Protein AF-A0A383CFB0-F1 (afdb_monomer_lite)

Sequence (112 aa):
MCVGFGLSAILQYNDPDPLVWGVSYGIVAFFALAHHLKMNIDWKFYGLFTGFTLVWGILLGLTLDGTVTFFDLFEEFQMKDPTVEIGREIGGLILMSLWTAVLTVTQYRRRK

Structure (mmCIF, N/CA/C/O backbone):
data_AF-A0A383CFB0-F1
#
_entry.id   AF-A0A383CFB0-F1
#
loop_
_atom_site.group_PDB
_atom_site.id
_atom_site.type_symbol
_atom_site.label_atom_id
_atom_site.label_alt_id
_atom_site.label_comp_id
_atom_site.label_asym_id
_atom_site.label_entity_id
_atom_site.label_seq_id
_atom_site.pdbx_PDB_ins_code
_atom_site.Cartn_x
_atom_site.Cartn_y
_atom_site.Cartn_z
_atom_site.occupancy
_atom_site.B_iso_or_equiv
_atom_site.auth_seq_id
_atom_site.auth_comp_id
_atom_site.auth_asym_id
_atom_site.auth_atom_id
_atom_site.pdbx_PDB_model_num
ATOM 1 N N . MET A 1 1 ? -12.027 -1.569 -2.571 1.00 75.56 1 MET A N 1
ATOM 2 C CA . MET A 1 1 ? -10.563 -1.746 -2.674 1.00 75.56 1 MET A CA 1
ATOM 3 C C . MET A 1 1 ? -10.080 -3.170 -2.430 1.00 75.56 1 MET A C 1
ATOM 5 O O . MET A 1 1 ? -9.230 -3.582 -3.192 1.00 75.56 1 MET A O 1
ATOM 9 N N . CYS A 1 2 ? -10.617 -3.955 -1.479 1.00 80.44 2 CYS A N 1
ATOM 10 C CA . CYS A 1 2 ? -10.187 -5.359 -1.289 1.00 80.44 2 CYS A CA 1
ATOM 11 C C . CYS A 1 2 ? -10.202 -6.188 -2.587 1.00 80.44 2 CYS A C 1
ATOM 13 O O . CYS A 1 2 ? -9.192 -6.780 -2.939 1.00 80.44 2 CYS A O 1
ATOM 15 N N . VAL A 1 3 ? -11.323 -6.185 -3.321 1.00 80.12 3 VAL A N 1
ATOM 16 C CA . VAL A 1 3 ? -11.438 -6.892 -4.611 1.00 80.12 3 VAL A CA 1
ATOM 17 C C . VAL A 1 3 ? -10.455 -6.338 -5.645 1.00 80.12 3 VAL A C 1
ATOM 19 O O . VAL A 1 3 ? -9.830 -7.112 -6.352 1.00 80.12 3 VAL A O 1
ATOM 22 N N . GLY A 1 4 ? -10.264 -5.015 -5.690 1.00 80.12 4 GLY A N 1
ATOM 23 C CA . GLY A 1 4 ? -9.304 -4.372 -6.594 1.00 80.12 4 GLY A CA 1
ATOM 24 C C . GLY A 1 4 ? -7.868 -4.831 -6.341 1.00 80.12 4 GLY A C 1
ATOM 25 O O . GLY A 1 4 ? -7.243 -5.362 -7.244 1.00 80.12 4 GLY A O 1
ATOM 26 N N . PHE A 1 5 ? -7.382 -4.726 -5.100 1.00 84.06 5 PHE A N 1
ATOM 27 C CA . PHE A 1 5 ? -6.040 -5.194 -4.735 1.00 84.06 5 PHE A CA 1
ATOM 28 C C . PHE A 1 5 ? -5.890 -6.717 -4.878 1.00 84.06 5 PHE A C 1
ATOM 30 O O . PHE A 1 5 ? -4.821 -7.184 -5.252 1.00 84.06 5 PHE A O 1
ATOM 37 N N . GLY A 1 6 ? -6.955 -7.490 -4.636 1.00 78.25 6 GLY A N 1
ATOM 38 C CA . GLY A 1 6 ? -6.959 -8.937 -4.862 1.00 78.25 6 GLY A CA 1
ATOM 39 C C . GLY A 1 6 ? -6.827 -9.311 -6.340 1.00 78.25 6 GLY A C 1
ATOM 40 O O . GLY A 1 6 ? -6.033 -10.182 -6.676 1.00 78.25 6 GLY A O 1
ATOM 41 N N . LEU A 1 7 ? -7.549 -8.627 -7.233 1.00 81.19 7 LEU A N 1
ATOM 42 C CA . LEU A 1 7 ? -7.397 -8.808 -8.680 1.00 81.19 7 LEU A CA 1
ATOM 43 C C . LEU A 1 7 ? -6.014 -8.350 -9.153 1.00 81.19 7 LEU A C 1
ATOM 45 O O . LEU A 1 7 ? -5.381 -9.062 -9.925 1.00 81.19 7 LEU A O 1
ATOM 49 N N . SER A 1 8 ? -5.510 -7.221 -8.645 1.00 80.69 8 SER A N 1
ATOM 50 C CA . SER A 1 8 ? -4.146 -6.767 -8.930 1.00 80.69 8 SER A CA 1
ATOM 51 C C . SER A 1 8 ? -3.103 -7.803 -8.511 1.00 80.69 8 SER A C 1
ATOM 53 O O . SER A 1 8 ? -2.227 -8.097 -9.307 1.00 80.69 8 SER A O 1
ATOM 55 N N . ALA A 1 9 ? -3.234 -8.439 -7.339 1.00 80.00 9 ALA A N 1
ATOM 56 C CA . ALA A 1 9 ? -2.320 -9.501 -6.904 1.00 80.00 9 ALA A CA 1
ATOM 57 C C . ALA A 1 9 ? -2.261 -10.684 -7.887 1.00 80.00 9 ALA A C 1
ATOM 59 O O . ALA A 1 9 ? -1.198 -11.262 -8.084 1.00 80.00 9 ALA A O 1
ATOM 60 N N . ILE A 1 10 ? -3.391 -11.029 -8.514 1.00 78.81 10 ILE A N 1
ATOM 61 C CA . ILE A 1 10 ? -3.457 -12.080 -9.539 1.00 78.81 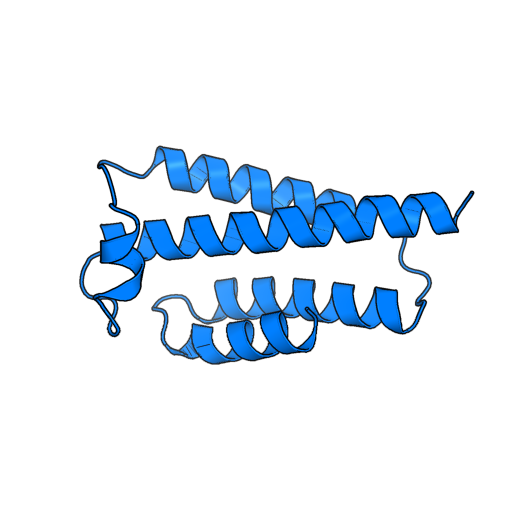10 ILE A CA 1
ATOM 62 C C . ILE A 1 10 ? -2.802 -11.604 -10.841 1.00 78.81 10 ILE A C 1
ATOM 64 O O . ILE A 1 10 ? -2.109 -12.372 -11.499 1.00 78.81 10 ILE A O 1
ATOM 68 N N . LEU A 1 11 ? -2.990 -10.341 -11.224 1.00 79.88 11 LEU A N 1
ATOM 69 C CA . LEU A 1 11 ? -2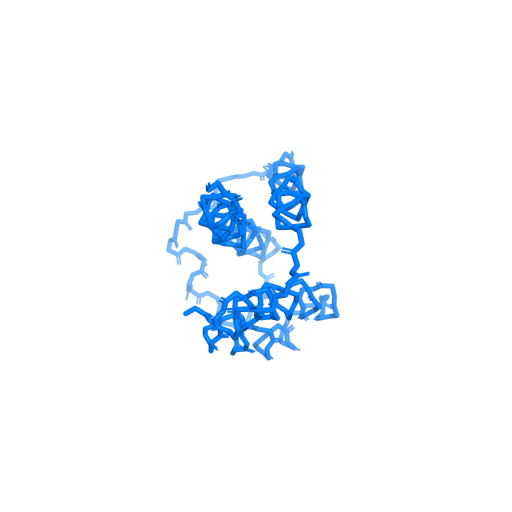.377 -9.799 -12.439 1.00 79.88 11 LEU A CA 1
ATOM 70 C C . LEU A 1 11 ? -0.84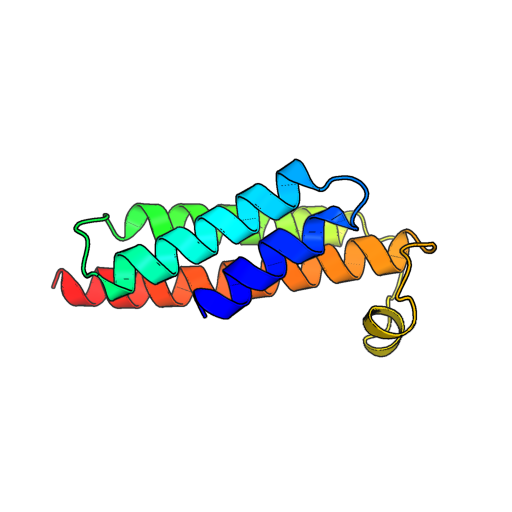4 -9.755 -12.359 1.00 79.88 11 LEU A C 1
ATOM 72 O O . LEU A 1 11 ? -0.203 -9.896 -13.400 1.00 79.88 11 LEU A O 1
ATOM 76 N N . GLN A 1 12 ? -0.268 -9.674 -11.153 1.00 81.19 12 GLN A N 1
ATOM 77 C CA . GLN A 1 12 ? 1.187 -9.682 -10.960 1.00 81.19 12 GLN A CA 1
ATOM 78 C C . GLN A 1 12 ? 1.861 -10.994 -11.374 1.00 81.19 12 GLN A C 1
ATOM 80 O O . GLN A 1 12 ? 3.073 -11.000 -11.529 1.00 81.19 12 GLN A O 1
ATOM 85 N N . TYR A 1 13 ? 1.127 -12.088 -11.629 1.00 76.25 13 TYR A N 1
ATOM 86 C CA . TYR A 1 13 ? 1.714 -13.291 -12.245 1.00 76.25 13 TYR A CA 1
ATOM 87 C C . TYR A 1 13 ? 2.302 -13.039 -13.644 1.00 76.25 13 TYR A C 1
ATOM 89 O O . TYR A 1 13 ? 3.070 -13.867 -14.128 1.00 76.25 13 TYR A O 1
ATOM 97 N N . ASN A 1 14 ? 1.939 -11.924 -14.284 1.00 76.62 14 ASN A N 1
ATOM 98 C CA . ASN A 1 14 ? 2.490 -11.510 -15.573 1.00 76.62 14 ASN A CA 1
ATOM 99 C C . ASN A 1 14 ? 3.757 -10.644 -15.452 1.00 76.62 14 ASN A C 1
ATOM 101 O O . ASN A 1 14 ? 4.365 -10.351 -16.479 1.00 76.62 14 ASN A O 1
ATOM 105 N N . ASP A 1 15 ? 4.137 -10.231 -14.240 1.00 72.62 15 ASP A N 1
ATOM 106 C CA . ASP A 1 15 ? 5.340 -9.432 -13.989 1.00 72.62 15 ASP A CA 1
ATOM 107 C C . ASP A 1 15 ? 6.554 -10.363 -13.744 1.00 72.62 15 ASP A C 1
ATOM 109 O O . ASP A 1 15 ? 6.364 -11.512 -13.327 1.00 72.62 15 ASP A O 1
ATOM 113 N N . PRO A 1 16 ? 7.802 -9.919 -13.999 1.00 71.31 16 PRO A N 1
ATOM 114 C CA . PRO A 1 16 ? 9.001 -10.759 -13.885 1.00 71.31 16 PRO A CA 1
ATOM 115 C C . PRO A 1 16 ? 9.314 -11.185 -12.445 1.00 71.31 16 PRO A C 1
ATOM 117 O O . PRO A 1 16 ? 9.839 -12.282 -12.248 1.00 71.31 16 PRO A O 1
ATOM 120 N N . ASP A 1 17 ? 8.903 -10.389 -11.449 1.00 78.31 17 ASP A N 1
ATOM 121 C CA . ASP A 1 17 ? 9.002 -10.700 -10.015 1.00 78.31 17 ASP A CA 1
ATOM 122 C C . ASP A 1 17 ? 7.615 -10.887 -9.354 1.00 78.31 17 ASP A C 1
ATOM 124 O O . ASP A 1 17 ? 7.203 -10.135 -8.460 1.00 78.31 17 ASP A O 1
ATOM 128 N N . PRO A 1 18 ? 6.859 -11.931 -9.740 1.00 78.75 18 PRO A N 1
ATOM 129 C CA . PRO A 1 18 ? 5.436 -12.049 -9.424 1.00 78.75 18 PRO A CA 1
ATOM 130 C C . PRO A 1 18 ? 5.164 -12.261 -7.930 1.00 78.75 18 PRO A C 1
ATOM 132 O O . PRO A 1 18 ? 4.113 -11.878 -7.415 1.00 78.75 18 PRO A O 1
ATOM 135 N N . LEU A 1 19 ? 6.107 -12.871 -7.203 1.00 84.62 19 LEU A N 1
ATOM 136 C CA . LEU A 1 19 ? 5.934 -13.203 -5.788 1.00 84.62 19 LEU A CA 1
ATOM 137 C C . LEU A 1 19 ? 5.970 -11.963 -4.897 1.00 84.62 19 LEU A C 1
ATOM 139 O O . LEU A 1 19 ? 5.095 -11.794 -4.051 1.00 84.62 19 LEU A O 1
ATOM 143 N N . VAL A 1 20 ? 6.967 -11.098 -5.079 1.00 88.31 20 VAL A N 1
ATOM 144 C CA . VAL A 1 20 ? 7.157 -9.900 -4.251 1.00 88.31 20 VAL A CA 1
ATOM 145 C C . VAL A 1 20 ? 5.965 -8.955 -4.410 1.00 88.31 20 VAL A C 1
ATOM 147 O O . VAL A 1 20 ? 5.382 -8.488 -3.422 1.00 88.31 20 VAL A O 1
ATOM 150 N N . TRP A 1 21 ? 5.540 -8.746 -5.654 1.00 87.81 21 TRP A N 1
ATOM 151 C CA . TRP A 1 21 ? 4.395 -7.908 -5.966 1.00 87.81 21 TRP A CA 1
ATOM 152 C C . TRP A 1 21 ? 3.073 -8.554 -5.548 1.00 87.81 21 TRP A C 1
ATOM 154 O O . TRP A 1 21 ? 2.291 -7.929 -4.829 1.00 87.81 21 TRP A O 1
ATOM 164 N N . GLY A 1 22 ? 2.842 -9.820 -5.901 1.00 87.94 22 GLY A N 1
ATOM 165 C CA . GLY A 1 22 ? 1.632 -10.552 -5.523 1.00 87.94 22 GLY A CA 1
ATOM 166 C C . GLY A 1 22 ? 1.416 -10.596 -4.007 1.00 87.94 22 GLY A C 1
ATOM 167 O O . GLY A 1 22 ? 0.307 -10.338 -3.532 1.00 87.94 22 GLY A O 1
ATOM 168 N N . VAL A 1 23 ? 2.479 -10.824 -3.225 1.00 92.06 23 VAL A N 1
ATOM 169 C CA . VAL A 1 23 ? 2.428 -10.785 -1.753 1.00 92.06 23 VAL A CA 1
ATOM 170 C C . VAL A 1 23 ? 2.097 -9.382 -1.248 1.00 92.06 23 VAL A C 1
ATOM 172 O O . VAL A 1 23 ? 1.232 -9.242 -0.384 1.00 92.06 23 VAL A O 1
ATOM 175 N N . SER A 1 24 ? 2.724 -8.338 -1.795 1.00 92.75 24 SER A N 1
ATOM 176 C CA . SER A 1 24 ? 2.478 -6.950 -1.373 1.00 92.75 24 SER A CA 1
ATOM 177 C C . SER A 1 24 ? 1.020 -6.537 -1.599 1.00 92.75 24 SER A C 1
ATOM 179 O O . SER A 1 24 ? 0.346 -6.086 -0.669 1.00 92.75 24 SER A O 1
ATOM 181 N N . TYR A 1 25 ? 0.491 -6.783 -2.800 1.00 91.06 25 TYR A N 1
ATOM 182 C CA . TYR A 1 25 ? -0.918 -6.552 -3.121 1.00 91.06 25 TYR A CA 1
ATOM 183 C C . TYR A 1 25 ? -1.854 -7.416 -2.259 1.00 91.06 25 TYR A C 1
ATOM 185 O O . TYR A 1 25 ? -2.879 -6.927 -1.772 1.00 91.06 25 TYR A O 1
ATOM 193 N N . GLY A 1 26 ? -1.479 -8.672 -1.999 1.00 91.56 26 GLY A N 1
ATOM 194 C CA . GLY A 1 26 ? -2.202 -9.584 -1.114 1.00 91.56 26 GLY A CA 1
ATOM 195 C C . GLY A 1 26 ? -2.299 -9.081 0.329 1.00 91.56 26 GLY A C 1
ATOM 196 O O . GLY A 1 26 ? -3.375 -9.141 0.927 1.00 91.56 26 GLY A O 1
ATOM 197 N N . ILE A 1 27 ? -1.222 -8.510 0.879 1.00 94.12 27 ILE A N 1
ATOM 198 C CA . ILE A 1 27 ? -1.220 -7.895 2.216 1.00 94.12 27 ILE A CA 1
ATOM 199 C C . ILE A 1 27 ? -2.194 -6.714 2.265 1.00 94.12 27 ILE A C 1
ATOM 201 O O . ILE A 1 27 ? -2.990 -6.606 3.200 1.00 94.12 27 ILE A O 1
ATOM 205 N N . VAL A 1 28 ? -2.197 -5.849 1.246 1.00 94.25 28 VAL A N 1
ATOM 206 C CA . VAL A 1 28 ? -3.123 -4.705 1.191 1.00 94.25 2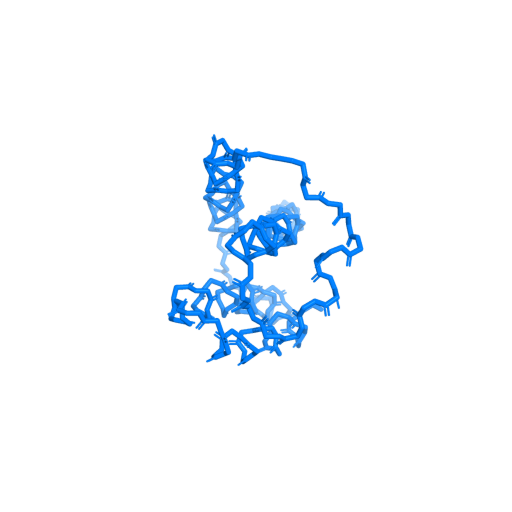8 VAL A CA 1
ATOM 207 C C . VAL A 1 28 ? -4.575 -5.163 1.041 1.00 94.25 28 VAL A C 1
ATOM 209 O O . VAL A 1 28 ? -5.469 -4.604 1.689 1.00 94.25 28 VAL A O 1
ATOM 212 N N . ALA A 1 29 ? -4.829 -6.208 0.248 1.00 93.31 29 ALA A N 1
ATOM 213 C CA . ALA A 1 29 ? -6.146 -6.829 0.145 1.00 93.31 29 ALA A CA 1
ATOM 214 C C . ALA A 1 29 ? -6.600 -7.401 1.500 1.00 93.31 29 ALA A C 1
ATOM 216 O O . ALA A 1 29 ? -7.718 -7.122 1.940 1.00 93.31 29 ALA A O 1
ATOM 217 N N . PHE A 1 30 ? -5.716 -8.113 2.205 1.00 94.69 30 PHE A N 1
ATOM 218 C CA . PHE A 1 30 ? -5.975 -8.625 3.549 1.00 94.69 30 PHE A CA 1
ATOM 219 C C . PHE A 1 30 ? -6.281 -7.499 4.542 1.00 94.69 30 PHE A C 1
ATOM 221 O O . PHE A 1 30 ? -7.275 -7.576 5.257 1.00 94.69 30 PHE A O 1
ATOM 228 N N . PHE A 1 31 ? -5.503 -6.416 4.556 1.00 94.50 31 PHE A N 1
ATOM 229 C CA . PHE A 1 31 ? -5.768 -5.250 5.403 1.00 94.50 31 PHE A CA 1
ATOM 230 C C . PHE A 1 31 ? -7.113 -4.592 5.096 1.00 94.50 31 PHE A C 1
ATOM 232 O O . PHE A 1 31 ? -7.850 -4.229 6.017 1.00 94.50 31 PHE A O 1
ATOM 239 N N . ALA A 1 32 ? -7.478 -4.476 3.819 1.00 92.94 32 ALA A N 1
ATOM 240 C CA . ALA A 1 32 ? -8.786 -3.966 3.427 1.00 92.94 32 ALA A CA 1
ATOM 241 C C . ALA A 1 32 ? -9.926 -4.871 3.930 1.00 92.94 32 ALA A C 1
ATOM 243 O O . ALA A 1 32 ? -10.934 -4.361 4.431 1.00 92.94 32 ALA A O 1
ATOM 244 N N . LEU A 1 33 ? -9.762 -6.195 3.834 1.00 93.38 33 LEU A N 1
ATOM 245 C CA . LEU A 1 33 ? -10.725 -7.175 4.337 1.00 93.38 33 LEU A CA 1
ATOM 246 C C . LEU A 1 33 ? -10.821 -7.140 5.866 1.00 93.38 33 LEU A C 1
ATOM 248 O O . LEU A 1 33 ? -11.917 -7.033 6.409 1.00 93.38 33 LEU A O 1
ATOM 252 N N . ALA A 1 34 ? -9.688 -7.163 6.563 1.00 92.75 34 ALA A N 1
ATOM 253 C CA . ALA A 1 34 ? -9.623 -7.139 8.018 1.00 92.75 34 ALA A CA 1
ATOM 254 C C . ALA A 1 34 ? -10.278 -5.878 8.597 1.00 92.75 34 ALA A C 1
ATOM 256 O O . ALA A 1 34 ? -11.049 -5.955 9.556 1.00 92.75 34 ALA A O 1
ATOM 257 N N . HIS A 1 35 ? -10.051 -4.719 7.971 1.00 91.81 35 HIS A N 1
ATOM 258 C CA . HIS A 1 35 ? -10.717 -3.474 8.347 1.00 91.81 35 HIS A CA 1
ATOM 259 C C . HIS A 1 35 ? -12.237 -3.515 8.100 1.00 91.81 35 HIS A C 1
ATOM 261 O O . HIS A 1 35 ? -13.002 -2.957 8.899 1.00 91.81 35 HIS A O 1
ATOM 267 N N . HIS A 1 36 ? -12.690 -4.162 7.018 1.00 91.88 36 HIS A N 1
ATOM 268 C CA . HIS A 1 36 ? -14.115 -4.345 6.716 1.00 91.88 36 HIS A CA 1
ATOM 269 C C . HIS A 1 36 ? -14.799 -5.281 7.722 1.00 91.88 36 HIS A C 1
ATOM 271 O O . HIS A 1 36 ? -15.844 -4.933 8.267 1.00 91.88 36 HIS A O 1
ATOM 277 N N . LEU A 1 37 ? -14.157 -6.406 8.045 1.00 93.38 37 LEU A N 1
ATOM 278 C CA . LEU A 1 37 ? -14.609 -7.378 9.046 1.00 93.38 37 LEU A CA 1
ATOM 279 C C . LEU A 1 37 ? -14.434 -6.891 10.495 1.00 93.38 37 LEU A C 1
ATOM 281 O O . LEU A 1 37 ? -14.768 -7.616 11.427 1.00 93.38 37 LEU A O 1
ATOM 285 N N . LYS A 1 38 ? -13.924 -5.667 10.699 1.00 90.25 38 LYS A N 1
ATOM 286 C CA . LYS A 1 38 ? -13.653 -5.063 12.016 1.00 90.25 38 LYS A CA 1
ATOM 287 C C . LYS A 1 38 ? -12.754 -5.938 12.901 1.00 90.25 38 LYS A C 1
ATOM 289 O O . LYS A 1 38 ? -12.910 -5.963 14.119 1.00 90.25 38 LYS A O 1
ATOM 294 N N . MET A 1 39 ? -11.800 -6.641 12.292 1.00 91.38 39 MET A N 1
ATOM 295 C CA . MET A 1 39 ? -10.801 -7.409 13.031 1.00 91.38 39 MET A CA 1
ATOM 296 C C . MET A 1 39 ? -9.971 -6.478 13.924 1.00 91.38 39 MET A C 1
ATOM 298 O O . MET A 1 39 ? -9.684 -5.332 13.562 1.00 91.38 39 MET A O 1
ATOM 302 N N . ASN A 1 40 ? -9.556 -6.982 15.087 1.00 87.88 40 ASN A N 1
ATOM 303 C CA . ASN A 1 40 ? -8.800 -6.210 16.071 1.00 87.88 40 ASN A CA 1
ATOM 304 C C . ASN A 1 40 ? -7.302 -6.150 15.721 1.00 87.88 40 ASN A C 1
ATOM 306 O O . ASN A 1 40 ? -6.456 -6.687 16.430 1.00 87.88 40 ASN A O 1
ATOM 310 N N . ILE A 1 41 ? -6.984 -5.532 14.583 1.00 90.12 41 ILE A N 1
ATOM 311 C CA . ILE A 1 41 ? -5.607 -5.245 14.167 1.00 90.12 41 ILE A CA 1
ATOM 312 C C . ILE A 1 41 ? -5.252 -3.832 14.635 1.00 90.12 41 ILE A C 1
ATOM 314 O O . ILE A 1 41 ? -6.008 -2.885 14.387 1.00 90.12 41 ILE A O 1
ATOM 318 N N . ASP A 1 42 ? -4.105 -3.684 15.305 1.00 92.88 42 ASP A N 1
ATOM 319 C CA . ASP A 1 42 ? -3.608 -2.373 15.734 1.00 92.88 42 ASP A CA 1
ATOM 320 C C . ASP A 1 42 ? -3.326 -1.492 14.502 1.00 92.88 42 ASP A C 1
ATOM 322 O O . ASP A 1 42 ? -2.724 -1.935 13.520 1.00 92.88 42 ASP A O 1
ATOM 326 N N . TRP A 1 43 ? -3.743 -0.225 14.562 1.00 92.31 43 TRP A N 1
ATOM 327 C CA . TRP A 1 43 ? -3.514 0.777 13.519 1.00 92.31 43 TRP A CA 1
ATOM 328 C C . TRP A 1 43 ? -2.028 0.884 13.134 1.00 92.31 43 TRP A C 1
ATOM 330 O O . TRP A 1 43 ? -1.713 1.178 11.982 1.00 92.31 43 TRP A O 1
ATOM 340 N N . LYS A 1 44 ? -1.114 0.583 14.070 1.00 95.31 44 LYS A N 1
ATOM 341 C CA . LYS A 1 44 ? 0.340 0.582 13.845 1.00 95.31 44 LYS A CA 1
ATOM 342 C C . LYS A 1 44 ? 0.780 -0.334 12.703 1.00 95.31 44 LYS A C 1
ATOM 344 O O . LYS A 1 44 ? 1.726 0.017 12.009 1.00 95.31 44 LYS A O 1
ATOM 349 N N . PHE A 1 45 ? 0.113 -1.470 12.481 1.00 94.69 45 PHE A N 1
ATOM 350 C CA . PHE A 1 45 ? 0.476 -2.392 11.397 1.00 94.69 45 PHE A CA 1
ATOM 351 C C . PHE A 1 45 ? 0.192 -1.791 10.018 1.00 94.69 45 PHE A C 1
ATOM 353 O O . PHE A 1 45 ? 1.044 -1.844 9.133 1.00 94.69 45 PHE A O 1
ATOM 360 N N . TYR A 1 46 ? -0.965 -1.146 9.862 1.00 93.38 46 TYR A N 1
ATOM 361 C CA . TYR A 1 46 ? -1.308 -0.408 8.646 1.00 93.38 46 TYR A CA 1
ATOM 362 C C . TYR A 1 46 ? -0.325 0.750 8.417 1.00 93.38 46 TYR A C 1
ATOM 364 O O . TYR A 1 46 ? 0.152 0.950 7.298 1.00 93.38 46 TYR A O 1
ATOM 372 N N . GLY A 1 47 ? 0.032 1.469 9.489 1.00 94.06 47 GLY A N 1
ATOM 373 C CA . GLY A 1 47 ? 0.959 2.600 9.426 1.00 94.06 47 GLY A CA 1
ATOM 374 C C . GLY A 1 47 ? 2.385 2.180 9.070 1.00 94.06 47 GLY A C 1
ATOM 375 O O . GLY A 1 47 ? 3.030 2.827 8.250 1.00 94.06 47 GLY A O 1
ATOM 376 N N . LEU A 1 48 ? 2.860 1.062 9.624 1.00 96.69 48 LEU A N 1
ATOM 377 C CA . LEU A 1 48 ? 4.166 0.497 9.288 1.00 96.69 48 LEU A CA 1
ATOM 378 C C . LEU A 1 48 ? 4.234 0.113 7.807 1.00 96.69 48 LEU A C 1
ATOM 380 O O . LEU A 1 48 ? 5.203 0.451 7.134 1.00 96.69 48 LEU A O 1
ATOM 384 N N . PHE A 1 49 ? 3.190 -0.535 7.284 1.00 96.12 49 PHE A N 1
ATOM 385 C CA . PHE A 1 49 ? 3.138 -0.918 5.873 1.00 96.12 49 PHE A CA 1
ATOM 386 C C . PHE A 1 49 ? 3.022 0.292 4.935 1.00 96.12 49 PHE A C 1
ATOM 388 O O . PHE A 1 49 ? 3.636 0.317 3.870 1.00 96.12 49 PHE A O 1
ATOM 395 N N . THR A 1 50 ? 2.304 1.335 5.361 1.00 95.06 50 THR A N 1
ATOM 396 C CA . THR A 1 50 ? 2.283 2.635 4.672 1.00 95.06 50 THR A CA 1
ATOM 397 C C . THR A 1 50 ? 3.697 3.209 4.562 1.00 95.06 50 THR A C 1
ATOM 399 O O . THR A 1 50 ? 4.134 3.583 3.479 1.00 95.06 50 THR A O 1
ATOM 402 N N . GLY A 1 51 ? 4.439 3.250 5.675 1.00 95.25 51 GLY A N 1
ATOM 403 C CA . GLY A 1 51 ? 5.817 3.742 5.689 1.00 95.25 51 GLY A CA 1
ATOM 404 C C . GLY A 1 51 ? 6.746 2.901 4.815 1.00 95.25 51 GLY A C 1
ATOM 405 O O . GLY A 1 51 ? 7.514 3.454 4.037 1.00 95.25 51 GLY A O 1
ATOM 406 N N . PHE A 1 52 ? 6.630 1.574 4.890 1.00 96.19 52 PHE A N 1
ATOM 407 C CA . PHE A 1 52 ? 7.401 0.646 4.064 1.00 96.19 52 PHE A CA 1
ATOM 408 C C . PHE A 1 52 ? 7.183 0.888 2.563 1.00 96.19 52 PHE A C 1
ATOM 410 O O . PHE A 1 52 ? 8.147 1.096 1.833 1.00 96.19 52 PHE A O 1
ATOM 417 N N . THR A 1 53 ? 5.925 0.923 2.114 1.00 94.19 53 THR A N 1
ATOM 418 C CA . THR A 1 53 ? 5.580 1.139 0.697 1.00 94.19 53 THR A CA 1
ATOM 419 C C . THR A 1 53 ? 5.985 2.525 0.192 1.00 94.19 53 THR A C 1
ATOM 421 O O . THR A 1 53 ? 6.440 2.639 -0.942 1.00 94.19 53 THR A O 1
ATOM 424 N N . LEU A 1 54 ? 5.906 3.567 1.030 1.00 93.62 54 LEU A N 1
ATOM 425 C CA . LEU A 1 54 ? 6.414 4.901 0.685 1.00 93.62 54 LEU A CA 1
ATOM 426 C C . LEU A 1 54 ? 7.932 4.923 0.528 1.00 93.62 54 LEU A C 1
ATOM 428 O O . LEU A 1 54 ? 8.431 5.433 -0.470 1.00 93.62 54 LEU A O 1
ATOM 432 N N . VAL A 1 55 ? 8.667 4.383 1.503 1.00 95.88 55 VAL A N 1
ATOM 433 C CA . VAL A 1 55 ? 10.136 4.355 1.453 1.00 95.88 55 VAL A CA 1
ATOM 434 C C . VAL A 1 55 ? 10.599 3.557 0.243 1.00 95.88 55 VAL A C 1
ATOM 436 O O . VAL A 1 55 ? 11.469 4.019 -0.487 1.00 95.88 55 VAL A O 1
ATOM 439 N N . TRP A 1 56 ? 9.981 2.407 -0.017 1.00 94.00 56 TRP A N 1
ATOM 440 C CA . TRP A 1 56 ? 10.296 1.610 -1.194 1.00 94.00 56 TRP A CA 1
ATOM 441 C C . TRP A 1 56 ? 9.981 2.361 -2.492 1.00 94.00 56 TRP A C 1
ATOM 443 O O . TRP A 1 56 ? 10.836 2.422 -3.368 1.00 94.00 56 TRP A O 1
ATOM 453 N N . GLY A 1 57 ? 8.821 3.020 -2.592 1.00 90.56 57 GLY A N 1
ATOM 454 C CA . GLY A 1 57 ? 8.466 3.809 -3.775 1.00 90.56 57 GLY A CA 1
ATOM 455 C C . GLY A 1 57 ? 9.440 4.959 -4.035 1.00 90.56 57 GLY A C 1
ATOM 456 O O . GLY A 1 57 ? 9.801 5.209 -5.181 1.00 90.56 57 GLY A O 1
ATOM 457 N N . ILE A 1 58 ? 9.924 5.617 -2.977 1.00 89.94 58 ILE A N 1
ATOM 458 C CA . ILE A 1 58 ? 10.951 6.661 -3.081 1.00 89.94 58 ILE A CA 1
ATOM 459 C C . ILE A 1 58 ? 12.277 6.067 -3.558 1.00 89.94 58 ILE A C 1
ATOM 461 O O . ILE A 1 58 ? 12.866 6.595 -4.494 1.00 89.94 58 ILE A O 1
ATOM 465 N N . LEU A 1 59 ? 12.746 4.977 -2.943 1.00 91.00 59 LEU A N 1
ATOM 466 C CA . LEU A 1 59 ? 14.005 4.330 -3.328 1.00 91.00 59 LEU A CA 1
ATOM 467 C C . LEU A 1 59 ? 13.981 3.870 -4.788 1.00 91.00 59 LEU A C 1
ATOM 469 O O . LEU A 1 59 ? 14.959 4.071 -5.499 1.00 91.00 59 LEU A O 1
ATOM 473 N N . LEU A 1 60 ? 12.854 3.319 -5.234 1.00 88.12 60 LEU A N 1
ATOM 474 C CA . LEU A 1 60 ? 12.654 2.883 -6.612 1.00 88.12 60 LEU A CA 1
ATOM 475 C C . LEU A 1 60 ? 12.564 4.072 -7.588 1.00 88.12 60 LEU A C 1
ATOM 477 O O . LEU A 1 60 ? 13.092 4.025 -8.694 1.00 88.12 60 LEU A O 1
ATOM 481 N N . GLY A 1 61 ? 11.965 5.186 -7.161 1.00 84.25 61 GLY A N 1
ATOM 482 C CA . GLY A 1 61 ? 11.969 6.433 -7.928 1.00 84.25 61 GLY A CA 1
ATOM 483 C C . GLY A 1 61 ? 13.364 7.044 -8.092 1.00 84.25 61 GLY A C 1
ATOM 484 O O . GLY A 1 61 ? 13.640 7.657 -9.116 1.00 84.25 61 GLY A O 1
ATOM 485 N N . LEU A 1 62 ? 14.261 6.853 -7.119 1.00 85.19 62 LEU A N 1
ATOM 486 C CA . LEU A 1 62 ? 15.650 7.321 -7.206 1.00 85.19 62 LEU A CA 1
ATOM 487 C C . LEU A 1 62 ? 16.506 6.503 -8.181 1.00 85.19 62 LEU A C 1
ATOM 489 O O . LEU A 1 62 ? 17.542 6.997 -8.613 1.00 85.19 62 LEU A O 1
ATOM 493 N N . THR A 1 63 ? 16.098 5.277 -8.519 1.00 82.88 63 THR A N 1
ATOM 494 C CA . THR A 1 63 ? 16.768 4.447 -9.535 1.00 82.88 63 THR A CA 1
ATOM 495 C C . THR A 1 63 ? 16.240 4.692 -10.950 1.00 82.88 63 THR A C 1
ATOM 497 O O . THR A 1 63 ? 16.710 4.064 -11.894 1.00 82.88 63 THR A O 1
ATOM 500 N N . LEU A 1 64 ? 15.243 5.569 -11.108 1.00 77.44 64 LEU A N 1
ATOM 501 C CA . LEU A 1 64 ? 14.631 5.865 -12.397 1.00 77.44 64 LEU A CA 1
ATOM 502 C C . LEU A 1 64 ? 15.488 6.876 -13.179 1.00 77.44 64 LEU A C 1
ATOM 504 O O . LEU A 1 64 ? 15.363 8.088 -13.006 1.00 77.44 64 LEU A O 1
ATOM 508 N N . ASP A 1 65 ? 16.330 6.376 -14.080 1.00 65.12 65 ASP A N 1
ATOM 509 C CA . ASP A 1 65 ? 17.127 7.201 -14.993 1.00 65.12 65 ASP A CA 1
ATOM 510 C C . ASP A 1 65 ? 16.304 7.589 -16.240 1.00 65.12 65 ASP A C 1
ATOM 512 O O . ASP A 1 65 ? 16.539 7.102 -17.345 1.00 65.12 65 ASP A O 1
ATOM 516 N N . GLY A 1 66 ? 15.294 8.453 -16.080 1.00 64.81 66 GLY A N 1
ATOM 517 C CA . GLY A 1 66 ? 14.504 8.959 -17.211 1.00 64.81 66 GLY A CA 1
ATOM 518 C C . GLY A 1 66 ? 13.148 9.562 -16.845 1.00 64.81 66 GLY A C 1
ATOM 519 O O . GLY A 1 66 ? 12.718 9.550 -15.695 1.00 64.81 66 GLY A O 1
ATOM 520 N N . THR A 1 67 ? 12.451 10.101 -17.848 1.00 61.53 67 THR A N 1
ATOM 521 C CA . THR A 1 67 ? 11.059 10.558 -17.725 1.00 61.53 67 THR A CA 1
ATOM 522 C C . THR A 1 67 ? 10.130 9.545 -18.381 1.00 61.53 67 THR A C 1
ATOM 524 O O . THR A 1 67 ? 10.083 9.474 -19.605 1.00 61.53 67 THR A O 1
ATOM 527 N N . VAL A 1 68 ? 9.377 8.793 -17.578 1.00 61.19 68 VAL A N 1
ATOM 528 C CA . VAL A 1 68 ? 8.276 7.945 -18.065 1.00 61.19 68 VAL A CA 1
ATOM 529 C C . VAL A 1 68 ? 7.053 8.840 -18.247 1.00 61.19 68 VAL A C 1
ATOM 531 O O . VAL A 1 68 ? 6.655 9.518 -17.292 1.00 61.19 68 VAL A O 1
ATOM 534 N N . THR A 1 69 ? 6.442 8.881 -19.433 1.00 64.94 69 THR A N 1
ATOM 535 C CA . THR A 1 69 ? 5.164 9.588 -19.569 1.00 64.94 69 THR A CA 1
ATOM 536 C C . THR A 1 69 ? 4.017 8.698 -19.099 1.00 64.94 69 THR A C 1
ATOM 538 O O . THR A 1 69 ? 4.065 7.473 -19.174 1.00 64.94 69 THR A O 1
ATOM 541 N N . PHE A 1 70 ? 2.956 9.311 -18.569 1.00 58.69 70 PHE A N 1
ATOM 542 C CA . PHE A 1 70 ? 1.822 8.572 -18.005 1.00 58.69 70 PHE A CA 1
ATOM 543 C C . PHE A 1 70 ? 1.146 7.639 -19.022 1.00 58.69 70 PHE A C 1
ATOM 545 O O . PHE A 1 70 ? 0.570 6.635 -18.621 1.00 58.69 70 PHE A O 1
ATOM 552 N N . PHE A 1 71 ? 1.210 7.960 -20.318 1.00 61.69 71 PHE A N 1
ATOM 553 C CA . PHE A 1 71 ? 0.629 7.135 -21.379 1.00 61.69 71 PHE A CA 1
ATOM 554 C C . PHE A 1 71 ? 1.467 5.886 -21.685 1.00 61.69 71 PHE A C 1
ATOM 556 O O . PHE A 1 71 ? 0.877 4.828 -21.904 1.00 61.69 71 PHE A O 1
ATOM 563 N N . ASP A 1 72 ? 2.796 5.963 -21.563 1.00 64.50 72 ASP A N 1
ATOM 564 C CA . ASP A 1 72 ? 3.705 4.823 -21.776 1.00 64.50 72 ASP A CA 1
ATOM 565 C C . ASP A 1 72 ? 3.417 3.672 -20.790 1.00 64.50 72 ASP A C 1
ATOM 567 O O . ASP A 1 72 ? 3.558 2.498 -21.120 1.00 64.50 72 ASP A O 1
ATOM 571 N N . LEU A 1 73 ? 2.908 3.997 -19.591 1.00 63.53 73 LEU A N 1
ATOM 572 C CA . LEU A 1 73 ? 2.510 3.029 -18.555 1.00 63.53 73 LEU A CA 1
ATOM 573 C C . LEU A 1 73 ? 1.354 2.101 -18.965 1.00 63.53 73 LEU A C 1
ATOM 575 O O . LEU A 1 73 ? 1.155 1.064 -18.329 1.00 63.53 73 LEU A O 1
ATOM 579 N N . PHE A 1 74 ? 0.574 2.484 -19.980 1.00 65.12 74 PHE A N 1
ATOM 580 C CA . PHE A 1 74 ? -0.607 1.751 -20.451 1.00 65.12 74 PHE A CA 1
ATOM 581 C C . PHE A 1 74 ? -0.460 1.220 -21.882 1.00 65.12 74 PHE A C 1
ATOM 583 O O . PHE A 1 74 ? -1.311 0.443 -22.319 1.00 65.12 74 PHE A O 1
ATOM 590 N N . GLU A 1 75 ? 0.581 1.633 -22.609 1.00 59.19 75 GLU A N 1
ATOM 591 C CA . GLU A 1 75 ? 0.801 1.252 -24.009 1.00 59.19 75 GLU A CA 1
ATOM 592 C C . GLU A 1 75 ? 1.399 -0.158 -24.145 1.00 59.19 75 GLU A C 1
ATOM 594 O O . GLU A 1 75 ? 1.025 -0.909 -25.050 1.00 59.19 75 GLU A O 1
ATOM 599 N N . GLU A 1 76 ? 2.255 -0.575 -23.208 1.00 56.97 76 GLU A N 1
ATOM 600 C CA . GLU A 1 76 ? 2.883 -1.897 -23.232 1.00 56.97 76 GLU A CA 1
ATOM 601 C C . GLU A 1 76 ? 2.157 -2.913 -22.334 1.00 56.97 76 GLU A C 1
ATOM 603 O O . GLU A 1 76 ? 2.370 -3.005 -21.126 1.00 56.97 76 GLU A O 1
ATOM 608 N N . PHE A 1 77 ? 1.305 -3.743 -22.948 1.00 51.72 77 PHE A N 1
ATOM 609 C CA . PHE A 1 77 ? 0.634 -4.861 -22.263 1.00 51.72 77 PHE A CA 1
ATOM 610 C C . PHE A 1 77 ? 1.586 -6.034 -21.943 1.00 51.72 77 PHE A C 1
ATOM 612 O O . PHE A 1 77 ? 1.274 -6.885 -21.113 1.00 51.72 77 PHE A O 1
ATOM 619 N N . GLN A 1 78 ? 2.746 -6.093 -22.605 1.00 53.59 78 GLN A N 1
ATOM 620 C CA . GLN A 1 78 ? 3.867 -6.962 -22.246 1.00 53.59 78 GLN A CA 1
ATOM 621 C C . GLN A 1 78 ? 5.020 -6.072 -21.793 1.00 53.59 78 GLN A C 1
ATOM 623 O O . GLN A 1 78 ? 5.433 -5.226 -22.576 1.00 53.59 78 GLN A O 1
ATOM 628 N N . MET A 1 79 ? 5.545 -6.285 -20.584 1.00 54.47 79 MET A N 1
ATOM 629 C CA . MET A 1 79 ? 6.744 -5.595 -20.095 1.00 54.47 79 MET A CA 1
ATOM 630 C C . MET A 1 79 ? 7.925 -5.906 -21.019 1.00 54.47 79 MET A C 1
ATOM 632 O O . MET A 1 79 ? 8.486 -7.002 -20.969 1.00 54.47 79 MET A O 1
ATOM 636 N N . LYS A 1 80 ? 8.254 -4.980 -21.922 1.00 58.44 80 LYS A N 1
ATOM 637 C CA . LYS A 1 80 ? 9.452 -5.059 -22.765 1.00 58.44 80 LYS A CA 1
ATOM 638 C C . LYS A 1 80 ? 10.396 -3.900 -22.482 1.00 58.44 80 LYS A C 1
ATOM 640 O O . LYS A 1 80 ? 11.602 -4.088 -22.630 1.00 58.44 80 LYS A O 1
ATOM 645 N N . ASP A 1 81 ? 9.868 -2.764 -22.029 1.00 69.44 81 ASP A N 1
ATOM 646 C CA . ASP A 1 81 ? 10.652 -1.619 -21.581 1.00 69.44 81 ASP A CA 1
ATOM 647 C C . ASP A 1 81 ? 10.858 -1.600 -20.040 1.00 69.44 81 ASP A C 1
ATOM 649 O O . ASP A 1 81 ? 9.890 -1.425 -19.286 1.00 69.44 81 ASP A O 1
ATOM 653 N N . PRO A 1 82 ? 12.110 -1.725 -19.546 1.00 72.94 82 PRO A N 1
ATOM 654 C CA . PRO A 1 82 ? 12.437 -1.648 -18.116 1.00 72.94 82 PRO A CA 1
ATOM 655 C C . PRO A 1 82 ? 12.008 -0.338 -17.439 1.00 72.94 82 PRO A C 1
ATOM 657 O O . PRO A 1 82 ? 11.726 -0.306 -16.243 1.00 72.94 82 PRO A O 1
ATOM 660 N N . THR A 1 83 ? 11.954 0.770 -18.177 1.00 74.06 83 THR A N 1
ATOM 661 C CA . THR A 1 83 ? 11.574 2.079 -17.636 1.00 74.06 83 THR A CA 1
ATOM 662 C C . THR A 1 83 ? 10.065 2.150 -17.375 1.00 74.06 83 THR A C 1
ATOM 664 O O . THR A 1 83 ? 9.635 2.681 -16.346 1.00 74.06 83 THR A O 1
ATOM 667 N N . VAL A 1 84 ? 9.257 1.545 -18.250 1.00 74.25 84 VAL A N 1
ATOM 668 C CA . VAL A 1 84 ? 7.798 1.425 -18.081 1.00 74.25 84 VAL A CA 1
ATOM 669 C C . VAL A 1 84 ? 7.447 0.494 -16.917 1.00 74.25 84 VAL A C 1
ATOM 671 O O . VAL A 1 84 ? 6.534 0.789 -16.142 1.00 74.25 84 VAL A O 1
ATOM 674 N N . GLU A 1 85 ? 8.196 -0.597 -16.754 1.00 79.19 85 GLU A N 1
ATOM 675 C CA . GLU A 1 85 ? 8.070 -1.524 -15.627 1.00 79.19 85 GLU A CA 1
ATOM 676 C C . GLU A 1 85 ? 8.250 -0.810 -14.282 1.00 79.19 85 GLU A C 1
ATOM 678 O O . GLU A 1 85 ? 7.319 -0.786 -13.474 1.00 79.19 85 GLU A O 1
ATOM 683 N N . ILE A 1 86 ? 9.379 -0.123 -14.084 1.00 81.44 86 ILE A N 1
ATOM 684 C CA . ILE A 1 86 ? 9.652 0.618 -12.844 1.00 81.44 86 ILE A CA 1
ATOM 685 C C . ILE A 1 86 ? 8.572 1.687 -12.598 1.00 81.44 86 ILE A C 1
ATOM 687 O O . ILE A 1 86 ? 8.115 1.888 -11.470 1.00 81.44 86 ILE A O 1
ATOM 691 N N . GLY A 1 87 ? 8.095 2.354 -13.653 1.00 82.75 87 GLY A N 1
ATOM 692 C CA . GLY A 1 87 ? 6.995 3.311 -13.548 1.00 82.75 87 GLY A CA 1
ATOM 693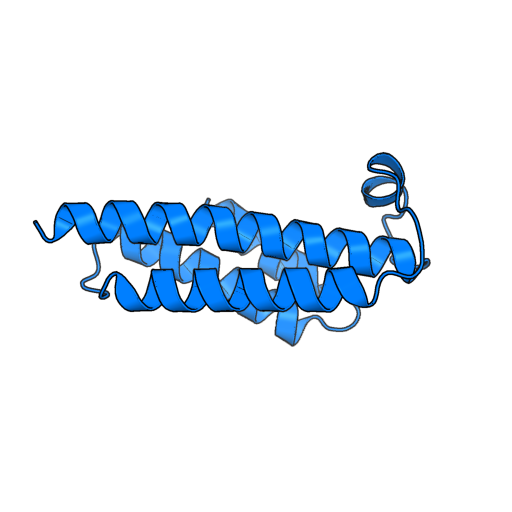 C C . GLY A 1 87 ? 5.684 2.686 -13.039 1.00 82.75 87 GLY A C 1
ATOM 694 O O . GLY A 1 87 ? 5.016 3.265 -12.172 1.00 82.75 87 GLY A O 1
ATOM 695 N N . ARG A 1 88 ? 5.325 1.484 -13.516 1.00 82.75 88 ARG A N 1
ATOM 696 C CA . ARG A 1 88 ? 4.152 0.727 -13.035 1.00 82.75 88 ARG A CA 1
ATOM 697 C C . ARG A 1 88 ? 4.315 0.308 -11.575 1.00 82.75 88 ARG A C 1
ATOM 699 O O . ARG A 1 88 ? 3.365 0.424 -10.795 1.00 82.75 88 ARG A O 1
ATOM 706 N N . GLU A 1 89 ? 5.505 -0.138 -11.198 1.00 87.38 89 GLU A N 1
ATOM 707 C CA . GLU A 1 89 ? 5.842 -0.538 -9.832 1.00 87.38 89 GLU A CA 1
ATOM 708 C C . GLU A 1 89 ? 5.708 0.629 -8.842 1.00 87.38 89 GLU A C 1
ATOM 710 O O . GLU A 1 89 ? 5.042 0.505 -7.806 1.00 87.38 89 GLU A O 1
ATOM 715 N N . ILE A 1 90 ? 6.242 1.803 -9.196 1.00 88.31 90 ILE A N 1
ATOM 716 C CA . ILE A 1 90 ? 6.087 3.040 -8.416 1.00 88.31 90 ILE A CA 1
ATOM 717 C C . ILE A 1 90 ? 4.603 3.402 -8.275 1.00 88.31 90 ILE A C 1
ATOM 719 O O . ILE A 1 90 ? 4.138 3.700 -7.171 1.00 88.31 90 ILE A O 1
ATOM 723 N N . GLY A 1 91 ? 3.832 3.336 -9.367 1.00 86.88 91 GLY A N 1
ATOM 724 C CA . GLY A 1 91 ? 2.388 3.580 -9.341 1.00 86.88 91 GLY A CA 1
ATOM 725 C C . GLY A 1 91 ? 1.648 2.642 -8.379 1.00 86.88 91 GLY A C 1
ATOM 726 O O . GLY A 1 91 ? 0.812 3.085 -7.584 1.00 86.88 91 GLY A O 1
ATOM 727 N N . GLY A 1 92 ? 2.007 1.357 -8.385 1.00 89.50 92 GLY A N 1
ATOM 728 C CA . GLY A 1 92 ? 1.492 0.363 -7.447 1.00 89.50 92 GLY A CA 1
ATOM 729 C C . GLY A 1 92 ? 1.807 0.694 -5.987 1.00 89.50 92 GLY A C 1
ATOM 730 O O . GLY A 1 92 ? 0.912 0.674 -5.138 1.00 89.50 92 GLY A O 1
ATOM 731 N N . LEU A 1 93 ? 3.056 1.062 -5.689 1.00 91.94 93 LEU A N 1
ATOM 732 C CA . LEU A 1 93 ? 3.496 1.460 -4.344 1.00 91.94 93 LEU A CA 1
ATOM 733 C C . LEU A 1 93 ? 2.781 2.724 -3.844 1.00 91.94 93 LEU A C 1
ATOM 735 O O . LEU A 1 93 ? 2.391 2.794 -2.673 1.00 91.94 93 LEU A O 1
ATOM 739 N N . ILE A 1 94 ? 2.517 3.695 -4.723 1.00 91.69 94 ILE A N 1
ATOM 740 C CA . ILE A 1 94 ? 1.715 4.883 -4.396 1.00 91.69 94 ILE A CA 1
ATOM 741 C C . ILE A 1 94 ? 0.274 4.484 -4.044 1.00 91.69 94 ILE A C 1
ATOM 743 O O . ILE A 1 94 ? -0.256 4.913 -3.020 1.00 91.69 94 ILE A O 1
ATOM 747 N N . LEU A 1 95 ? -0.368 3.623 -4.836 1.00 91.88 95 LEU A N 1
ATOM 748 C CA . LEU A 1 95 ? -1.734 3.173 -4.545 1.00 91.88 95 LEU A CA 1
ATOM 749 C C . LEU A 1 95 ? -1.820 2.394 -3.225 1.00 91.88 95 LEU A C 1
ATOM 751 O O . LEU A 1 95 ? -2.734 2.623 -2.424 1.00 91.88 95 LEU A O 1
ATOM 755 N N . MET A 1 96 ? -0.862 1.497 -2.979 1.00 94.44 96 MET A N 1
ATOM 756 C CA . MET A 1 96 ? -0.780 0.724 -1.739 1.00 94.44 96 MET A CA 1
ATOM 757 C C . MET A 1 96 ? -0.561 1.626 -0.519 1.00 94.44 96 MET A C 1
ATOM 759 O O . MET A 1 96 ? -1.283 1.491 0.476 1.00 94.44 96 MET A O 1
ATOM 763 N N . SER A 1 97 ? 0.382 2.568 -0.594 1.00 94.50 97 SER A N 1
ATOM 764 C CA . SER A 1 97 ? 0.664 3.510 0.495 1.00 94.50 97 SER A CA 1
ATOM 765 C C . SER A 1 97 ? -0.529 4.415 0.800 1.00 94.50 97 SER A C 1
ATOM 767 O O . SER A 1 97 ? -0.938 4.515 1.955 1.00 94.50 97 SER A O 1
ATOM 769 N N . LEU A 1 98 ? -1.163 5.011 -0.215 1.00 94.62 98 LEU A N 1
ATOM 770 C CA . LEU A 1 98 ? -2.342 5.860 -0.024 1.00 94.62 98 LEU A CA 1
ATOM 771 C C . LEU A 1 98 ? -3.487 5.097 0.646 1.00 94.62 98 LEU A C 1
ATOM 773 O O . LEU A 1 98 ? -4.098 5.590 1.597 1.00 94.62 98 LEU A O 1
ATOM 777 N N . TRP A 1 99 ? -3.775 3.877 0.187 1.00 95.19 99 TRP A N 1
ATOM 778 C CA . TRP A 1 99 ? -4.865 3.097 0.761 1.00 95.19 99 TRP A CA 1
ATOM 779 C C . TRP A 1 99 ? -4.567 2.653 2.196 1.00 95.19 99 TRP A C 1
ATOM 781 O O . TRP A 1 99 ? -5.418 2.785 3.079 1.00 95.19 99 TRP A O 1
ATOM 791 N N . THR A 1 100 ? -3.355 2.167 2.463 1.00 95.06 100 THR A N 1
ATOM 792 C CA . THR A 1 100 ? -2.967 1.764 3.822 1.00 95.06 100 THR A CA 1
ATOM 793 C C . THR A 1 100 ? -2.867 2.952 4.783 1.00 95.06 100 THR A C 1
ATOM 795 O O . THR A 1 100 ? -3.235 2.802 5.952 1.00 95.06 100 THR A O 1
ATOM 798 N N . ALA A 1 101 ? -2.536 4.156 4.305 1.00 95.75 101 ALA A N 1
ATOM 799 C CA . ALA A 1 101 ? -2.605 5.386 5.093 1.00 95.75 101 ALA A CA 1
ATOM 800 C C . ALA A 1 101 ? -4.047 5.702 5.521 1.00 95.75 101 ALA A C 1
ATOM 802 O O . ALA A 1 101 ? -4.303 5.993 6.693 1.00 95.75 101 ALA A O 1
ATOM 803 N N . VAL A 1 102 ? -5.010 5.579 4.599 1.00 95.19 102 VAL A N 1
ATOM 804 C CA . VAL A 1 102 ? -6.438 5.747 4.911 1.00 95.19 102 VAL A CA 1
ATOM 805 C C . VAL A 1 102 ? -6.869 4.750 5.987 1.00 95.19 102 VAL A C 1
ATOM 807 O O . VAL A 1 102 ? -7.456 5.167 6.987 1.00 95.19 102 VAL A O 1
ATOM 810 N N . LEU A 1 103 ? -6.524 3.464 5.837 1.00 93.56 103 LEU A N 1
ATOM 811 C CA . LEU A 1 103 ? -6.846 2.427 6.829 1.00 93.56 103 LEU A CA 1
ATOM 812 C C . LEU A 1 103 ? -6.207 2.702 8.196 1.00 93.56 103 LEU A C 1
ATOM 814 O O . LEU A 1 103 ? -6.833 2.484 9.233 1.00 93.56 103 LEU A O 1
ATOM 818 N N . THR A 1 104 ? -4.981 3.224 8.208 1.00 95.81 104 THR A N 1
ATOM 819 C CA . THR A 1 104 ? -4.283 3.632 9.433 1.00 95.81 104 THR A CA 1
ATOM 820 C C . THR A 1 104 ? -5.082 4.698 10.179 1.00 95.81 104 THR A C 1
ATOM 822 O O . THR A 1 104 ? -5.361 4.553 11.372 1.00 95.81 104 THR A O 1
ATOM 825 N N . VAL A 1 105 ? -5.503 5.754 9.476 1.00 95.06 105 VAL A N 1
ATOM 826 C CA . VAL A 1 105 ? -6.258 6.867 10.067 1.00 95.06 105 VAL A CA 1
ATOM 827 C C . VAL A 1 105 ? -7.640 6.413 10.537 1.00 95.06 105 VAL A C 1
ATOM 829 O O . VAL A 1 105 ? -8.060 6.779 11.638 1.00 95.06 105 VAL A O 1
ATOM 832 N N . THR A 1 106 ? -8.357 5.611 9.747 1.00 93.31 106 THR A N 1
ATOM 833 C CA . THR A 1 106 ? -9.692 5.128 10.129 1.00 93.31 106 THR A CA 1
ATOM 834 C C . THR A 1 106 ? -9.630 4.190 11.328 1.00 93.31 106 THR A C 1
ATOM 836 O O . THR A 1 106 ? -10.440 4.330 12.245 1.00 93.31 106 THR A O 1
ATOM 839 N N . GLN A 1 107 ? -8.654 3.282 11.377 1.00 91.75 107 GLN A N 1
ATOM 840 C CA . GLN A 1 107 ? -8.489 2.357 12.496 1.00 91.75 107 GLN A CA 1
ATOM 841 C C . GLN A 1 107 ? -8.030 3.080 13.770 1.00 91.75 107 GLN A C 1
ATOM 843 O O . GLN A 1 107 ? -8.531 2.784 14.854 1.00 91.75 107 GLN A O 1
ATOM 848 N N . TYR A 1 108 ? -7.149 4.079 13.654 1.00 91.94 108 TYR A N 1
ATOM 849 C CA . TYR A 1 108 ? -6.768 4.933 14.782 1.00 91.94 108 TYR A CA 1
ATOM 850 C C . TYR A 1 108 ? -7.977 5.677 15.367 1.00 91.94 108 TYR A C 1
ATOM 852 O O . TYR A 1 108 ? -8.149 5.721 16.584 1.00 91.94 108 TYR A O 1
ATOM 860 N N . ARG A 1 109 ? -8.854 6.211 14.505 1.00 90.19 109 ARG A N 1
ATOM 861 C CA . ARG A 1 109 ? -10.087 6.893 14.928 1.00 90.19 109 ARG A CA 1
ATOM 862 C C . ARG A 1 109 ? -11.103 5.956 15.582 1.00 90.19 109 ARG A C 1
ATOM 864 O O . ARG A 1 109 ? -11.801 6.407 16.471 1.00 90.19 109 ARG A O 1
ATOM 871 N N . ARG A 1 110 ? -11.173 4.680 15.186 1.00 85.75 110 ARG A N 1
ATOM 872 C CA . ARG A 1 110 ? -12.052 3.669 15.815 1.00 85.75 110 ARG A CA 1
ATOM 873 C C . ARG A 1 110 ? -11.631 3.281 17.236 1.00 85.75 110 ARG A C 1
ATOM 875 O O . ARG A 1 110 ? -12.437 2.711 17.961 1.00 85.75 110 ARG A O 1
ATOM 882 N N . ARG A 1 111 ? -10.363 3.509 17.596 1.00 77.00 111 ARG A N 1
ATOM 883 C CA . ARG A 1 111 ? -9.810 3.187 18.920 1.00 77.00 111 ARG A CA 1
ATOM 884 C C . ARG A 1 111 ? -10.048 4.298 19.953 1.00 77.00 111 ARG A C 1
ATOM 886 O O . ARG A 1 111 ? -9.953 4.015 21.144 1.00 77.00 111 ARG A O 1
ATOM 893 N N . LYS A 1 112 ? -10.271 5.538 19.505 1.00 60.38 112 LYS A N 1
ATOM 894 C CA . LYS A 1 112 ? -10.648 6.669 20.367 1.00 60.38 112 LYS A CA 1
ATOM 895 C C . LYS A 1 112 ? -12.141 6.640 20.648 1.00 60.38 112 LYS A C 1
ATOM 897 O O . LYS A 1 112 ? -12.492 7.016 21.783 1.00 60.38 112 LYS A O 1
#

Secondary structure (DSSP, 8-state):
-HHHHHHHHHHGGGSSSHHHHHHHHHHHHHHHHHHHTT----HHHHHHHHHHHHHHHHHHHHT--S---TTHHHH-SS---HHHHHHHHHHHHHHHHHHHHHHHHHHHHHH-

Foldseek 3Di:
DLVVLQVQLVVLVLPPPSVVSSVLSNVLSVLVVCVVVVPPDQLVVLVVNLVVLVVVLVVLVVVQPDDDDPVLLPPDPHPPDPNSVSVVSSVSSVVSNVSSVVSSVVNVVVVD

InterPro domains:
  IPR029377 TMEM220 protein [PF15071] (5-103)

pLDDT: mean 83.71, std 12.0, range [51.72, 96.69]

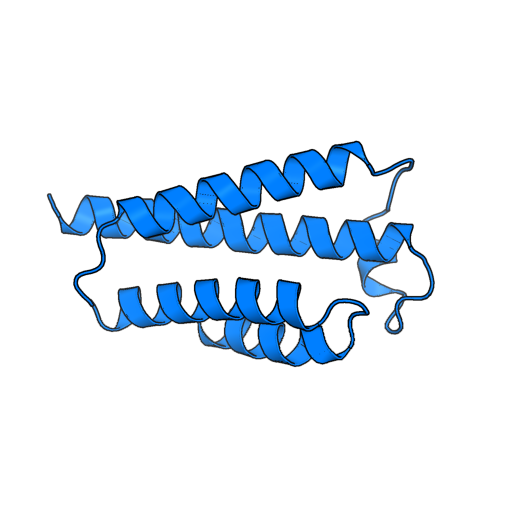Organism: NCBI:txid408172

Radius of gyration: 14.99 Å; chains: 1; bounding box: 32×24×44 Å